Protein AF-A0A966C0D3-F1 (afdb_monomer)

Nearest PDB structures (foldseek):
  9bru-assembly1_a  TM=2.367E-01  e=8.960E+00  Mus musculus

Mean predicted aligned error: 5.6 Å

Radius of gyration: 20.97 Å; Cα contacts (8 Å, |Δi|>4): 130; chains: 1; bounding box: 47×28×66 Å

Structure (mmCIF, N/CA/C/O backbone):
data_AF-A0A966C0D3-F1
#
_entry.id   AF-A0A966C0D3-F1
#
loop_
_atom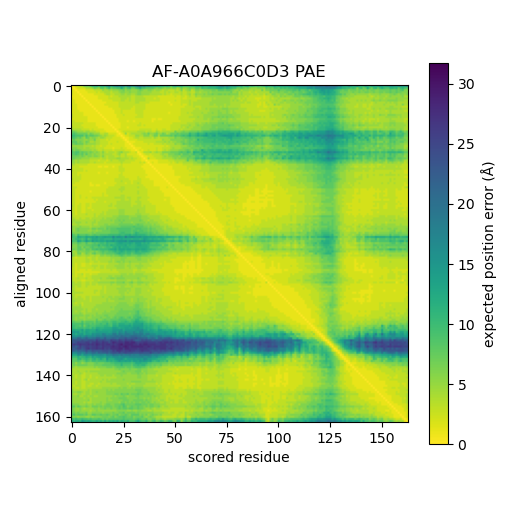_site.group_PDB
_atom_site.id
_atom_site.type_symbol
_atom_site.label_atom_id
_atom_site.label_alt_id
_atom_site.label_comp_id
_atom_site.label_asym_id
_atom_site.label_entity_id
_atom_site.label_seq_id
_atom_site.pdbx_PDB_ins_code
_atom_site.Cartn_x
_atom_site.Cartn_y
_atom_site.Cartn_z
_atom_site.occupancy
_atom_site.B_iso_or_equiv
_atom_site.auth_seq_id
_atom_site.auth_comp_id
_atom_site.auth_asym_id
_atom_site.auth_atom_id
_atom_site.pdbx_PDB_model_num
ATOM 1 N N . MET A 1 1 ? -13.255 0.076 -9.879 1.00 72.88 1 MET A N 1
ATOM 2 C CA . MET A 1 1 ? -12.735 1.323 -10.485 1.00 72.88 1 MET A CA 1
ATOM 3 C C . MET A 1 1 ? -11.307 1.634 -10.036 1.00 72.88 1 MET A C 1
ATOM 5 O O . MET A 1 1 ? -10.445 1.708 -10.897 1.00 72.88 1 MET A O 1
ATOM 9 N N . ALA A 1 2 ? -11.025 1.741 -8.728 1.00 78.69 2 ALA A N 1
ATOM 10 C CA . ALA A 1 2 ? -9.683 2.074 -8.220 1.00 78.69 2 ALA A CA 1
ATOM 11 C C . ALA A 1 2 ? -8.572 1.103 -8.670 1.00 78.69 2 ALA A C 1
ATOM 13 O O . ALA A 1 2 ? -7.529 1.549 -9.130 1.00 78.69 2 ALA A O 1
ATOM 14 N N . ILE A 1 3 ? -8.822 -0.212 -8.618 1.00 86.88 3 ILE A N 1
ATOM 15 C CA . ILE A 1 3 ? -7.867 -1.234 -9.085 1.00 86.88 3 ILE A CA 1
ATOM 16 C C . ILE A 1 3 ? -7.501 -0.984 -10.554 1.00 86.88 3 ILE A C 1
ATOM 18 O O . ILE A 1 3 ? -6.338 -0.777 -10.871 1.00 86.88 3 ILE A O 1
ATOM 22 N N . SER A 1 4 ? -8.491 -0.920 -11.446 1.00 89.69 4 SER A N 1
ATOM 23 C CA . SER A 1 4 ? -8.262 -0.694 -12.878 1.00 89.69 4 SER A CA 1
ATOM 24 C C . SER A 1 4 ? -7.467 0.585 -13.153 1.00 89.69 4 SER A C 1
ATOM 26 O O . SER A 1 4 ? -6.556 0.558 -13.969 1.00 89.69 4 SER A O 1
ATOM 28 N N . LEU A 1 5 ? -7.759 1.680 -12.442 1.00 91.56 5 LEU A N 1
ATOM 29 C CA . LEU A 1 5 ? -7.012 2.936 -12.575 1.00 91.56 5 LEU A CA 1
ATOM 30 C C . LEU A 1 5 ? -5.536 2.779 -12.188 1.00 91.56 5 LEU A C 1
ATOM 32 O O . LEU A 1 5 ? -4.664 3.236 -12.921 1.00 91.56 5 LEU A O 1
ATOM 36 N N . ILE A 1 6 ? -5.258 2.103 -11.072 1.00 91.25 6 ILE A N 1
ATOM 37 C CA . ILE A 1 6 ? -3.894 1.871 -10.581 1.00 91.25 6 ILE A CA 1
ATOM 38 C C . ILE A 1 6 ? -3.101 0.994 -11.555 1.00 91.25 6 ILE A C 1
ATOM 40 O O . ILE A 1 6 ? -1.980 1.335 -11.925 1.00 91.25 6 ILE A O 1
ATOM 44 N N . PHE A 1 7 ? -3.696 -0.095 -12.043 1.00 92.00 7 PHE A N 1
ATOM 45 C CA . PHE A 1 7 ? -3.027 -0.971 -13.007 1.00 92.00 7 PHE A CA 1
ATOM 46 C C . PHE A 1 7 ? -2.805 -0.278 -14.360 1.00 92.00 7 PHE A C 1
ATOM 48 O O . PHE A 1 7 ? -1.725 -0.409 -14.933 1.00 92.00 7 PHE A O 1
ATOM 55 N N . SER A 1 8 ? -3.758 0.528 -14.841 1.00 94.69 8 SER A N 1
ATOM 56 C CA . SER A 1 8 ? -3.558 1.366 -16.033 1.00 94.69 8 SER A CA 1
ATOM 57 C C . SER A 1 8 ? -2.433 2.387 -15.839 1.00 94.69 8 SER A C 1
ATOM 59 O O . SER A 1 8 ? -1.628 2.602 -16.745 1.00 94.69 8 SER A O 1
ATOM 61 N N . PHE A 1 9 ? -2.329 2.987 -14.651 1.00 94.31 9 PHE A N 1
ATOM 62 C CA . PHE A 1 9 ? -1.226 3.885 -14.316 1.00 94.31 9 PHE A CA 1
ATOM 63 C C . PHE A 1 9 ? 0.129 3.161 -14.321 1.00 94.31 9 PHE A C 1
ATOM 65 O O . PHE A 1 9 ? 1.105 3.712 -14.823 1.00 94.31 9 PHE A O 1
ATOM 72 N N . PHE A 1 10 ? 0.209 1.913 -13.853 1.00 94.56 10 PHE A N 1
ATOM 73 C CA . PHE A 1 10 ? 1.452 1.131 -13.924 1.00 94.56 10 PHE A CA 1
ATOM 74 C C . PHE A 1 10 ? 1.831 0.737 -15.339 1.00 94.56 10 PHE A C 1
ATOM 76 O O . PHE A 1 10 ? 3.012 0.770 -15.679 1.00 94.56 10 PHE A O 1
ATOM 83 N N . VAL A 1 11 ? 0.854 0.436 -16.192 1.00 95.75 11 VAL A N 1
ATOM 84 C CA . VAL A 1 11 ? 1.104 0.257 -17.624 1.00 95.75 11 VAL A CA 1
ATOM 85 C C . VAL A 1 11 ? 1.716 1.535 -18.210 1.00 95.75 11 VAL A C 1
ATOM 87 O O . VAL A 1 11 ? 2.759 1.472 -18.857 1.00 95.75 11 VAL A O 1
ATOM 90 N N . PHE A 1 12 ? 1.150 2.706 -17.902 1.00 96.75 12 PHE A N 1
ATOM 91 C CA . PHE A 1 12 ? 1.724 3.989 -18.313 1.00 96.75 12 PHE A CA 1
ATOM 92 C C . PHE A 1 12 ? 3.151 4.207 -17.776 1.00 96.75 12 PHE A C 1
ATOM 94 O O . PHE A 1 12 ? 4.043 4.552 -18.550 1.00 96.75 12 PHE A O 1
ATOM 101 N N . GLN A 1 13 ? 3.404 3.942 -16.490 1.00 95.44 13 GLN A N 1
ATOM 102 C CA . GLN A 1 13 ? 4.746 4.019 -15.890 1.00 95.44 13 GLN A CA 1
ATOM 103 C C . GLN A 1 13 ? 5.743 3.080 -16.574 1.00 95.44 13 GLN A C 1
ATOM 105 O O . GLN A 1 13 ? 6.887 3.456 -16.808 1.00 95.44 13 GLN A O 1
ATOM 110 N N . SER A 1 14 ? 5.301 1.886 -16.965 1.00 96.19 14 SER A N 1
ATOM 111 C CA . SER A 1 14 ? 6.123 0.919 -17.698 1.00 96.19 14 SER A CA 1
ATOM 112 C C . SER A 1 14 ? 6.555 1.468 -19.056 1.00 96.19 14 SER A C 1
ATOM 114 O O . SER A 1 14 ? 7.723 1.360 -19.426 1.00 96.19 14 SER A O 1
ATOM 116 N N . PHE A 1 15 ? 5.641 2.119 -19.782 1.00 95.75 15 PHE A N 1
ATOM 117 C CA . PHE A 1 15 ? 5.975 2.788 -21.040 1.00 95.75 15 PHE A CA 1
ATOM 118 C C . PHE A 1 15 ? 6.964 3.940 -20.834 1.00 95.75 15 PHE A C 1
ATOM 120 O O . PHE A 1 15 ? 7.942 4.040 -21.571 1.00 95.75 15 PHE A O 1
ATOM 127 N N . GLN A 1 16 ? 6.752 4.783 -19.820 1.00 96.62 16 GLN A N 1
ATOM 128 C CA . GLN A 1 16 ? 7.684 5.870 -19.494 1.00 96.62 16 GLN A CA 1
ATOM 129 C C . GLN A 1 16 ? 9.073 5.329 -19.136 1.00 96.62 16 GLN A C 1
ATOM 131 O O . GLN A 1 16 ? 10.082 5.824 -19.633 1.00 96.62 16 GLN A O 1
ATOM 136 N N . GLN A 1 17 ? 9.130 4.258 -18.345 1.00 95.75 17 GLN A N 1
ATOM 137 C CA . GLN A 1 17 ? 10.373 3.601 -17.957 1.00 95.75 17 GLN A CA 1
ATOM 138 C C . GLN A 1 17 ? 11.164 3.089 -19.167 1.00 95.75 17 GLN A C 1
ATOM 140 O O . GLN A 1 17 ? 12.386 3.236 -19.200 1.00 95.75 17 GLN A O 1
ATOM 145 N N . TYR A 1 18 ? 10.476 2.530 -20.167 1.00 95.44 18 TYR A N 1
ATOM 146 C CA . TYR A 1 18 ? 11.101 2.098 -21.417 1.00 95.44 18 TYR A CA 1
ATOM 147 C C . TYR A 1 18 ? 11.774 3.269 -22.143 1.00 95.44 18 TYR A C 1
ATOM 149 O O . TYR A 1 18 ? 12.943 3.177 -22.516 1.00 95.44 18 TYR A O 1
ATOM 157 N N . TRP A 1 19 ? 11.063 4.390 -22.299 1.00 95.75 19 TRP A N 1
ATOM 158 C CA . TRP A 1 19 ? 11.592 5.582 -22.969 1.00 95.75 19 TRP A CA 1
ATOM 159 C C . TRP A 1 19 ? 12.778 6.197 -22.230 1.00 95.75 19 TRP A C 1
ATOM 161 O O . TRP A 1 19 ? 13.772 6.556 -22.861 1.00 95.75 19 TRP A O 1
ATOM 171 N N . VAL A 1 20 ? 12.709 6.258 -20.898 1.00 95.44 20 VAL A N 1
ATOM 172 C CA . VAL A 1 20 ? 13.828 6.714 -20.062 1.00 95.44 20 VAL A CA 1
ATOM 173 C C . VAL A 1 20 ? 15.051 5.824 -20.269 1.00 95.44 20 VAL A C 1
ATOM 175 O O . VAL A 1 20 ? 16.159 6.334 -20.423 1.00 95.44 20 VAL A O 1
ATOM 178 N N . TRP A 1 21 ? 14.865 4.502 -20.312 1.00 95.38 21 TRP A N 1
ATOM 179 C CA . TRP A 1 21 ? 15.976 3.578 -20.521 1.00 95.38 21 TRP A CA 1
ATOM 180 C C . TRP A 1 21 ? 16.577 3.677 -21.919 1.00 95.38 21 TRP A C 1
ATOM 182 O O . TRP A 1 21 ? 17.799 3.698 -22.046 1.00 95.38 21 TRP A O 1
ATOM 192 N N . ALA A 1 22 ? 15.740 3.795 -22.949 1.00 93.75 22 ALA A N 1
ATOM 193 C CA . ALA A 1 22 ? 16.176 3.919 -24.336 1.00 93.75 22 ALA A CA 1
ATOM 194 C C . ALA A 1 22 ? 16.935 5.229 -24.619 1.00 93.75 22 ALA A C 1
ATOM 196 O O . ALA A 1 22 ? 17.814 5.248 -25.483 1.00 93.75 22 ALA A O 1
ATOM 197 N N . GLY A 1 23 ? 16.599 6.310 -23.905 1.00 93.88 23 GLY A N 1
ATOM 198 C CA . GLY A 1 23 ? 17.187 7.640 -24.087 1.00 93.88 23 GLY A CA 1
ATOM 199 C C . GLY A 1 23 ? 18.515 7.886 -23.362 1.00 93.88 23 GLY A C 1
ATOM 200 O O . GLY A 1 23 ? 19.149 8.904 -23.621 1.00 93.88 23 GLY A O 1
ATOM 201 N N . ASN A 1 24 ? 18.950 6.994 -22.468 1.00 93.94 24 ASN A N 1
ATOM 202 C CA . ASN A 1 24 ? 20.179 7.160 -21.687 1.00 93.94 24 ASN A CA 1
ATOM 203 C C . ASN A 1 24 ? 21.226 6.102 -22.074 1.00 93.94 24 ASN A C 1
ATOM 205 O O . ASN A 1 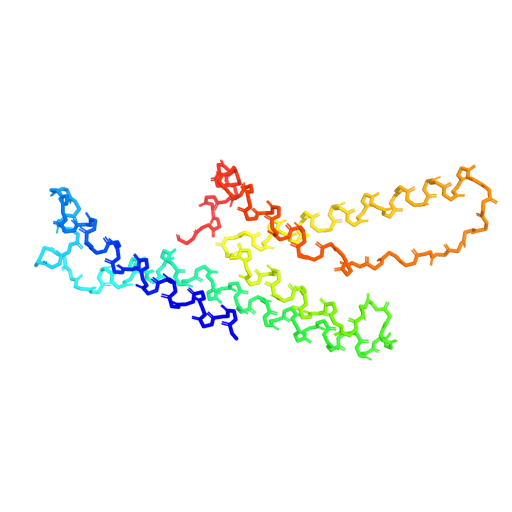24 ? 20.920 4.914 -22.175 1.00 93.94 24 ASN A O 1
ATOM 209 N N . GLU A 1 25 ? 22.469 6.543 -22.291 1.00 91.25 25 GLU A N 1
ATOM 210 C CA . GLU A 1 25 ? 23.571 5.722 -22.814 1.00 91.25 25 GLU A CA 1
ATOM 211 C C . GLU A 1 25 ? 23.861 4.471 -21.976 1.00 91.25 25 GLU A C 1
ATOM 213 O O . GLU A 1 25 ? 24.168 3.415 -22.529 1.00 91.25 25 GLU A O 1
ATOM 218 N N . LEU A 1 26 ? 23.719 4.560 -20.651 1.00 90.69 26 LEU A N 1
ATOM 219 C CA . LEU A 1 26 ? 23.982 3.441 -19.748 1.00 90.69 26 LEU A CA 1
ATOM 220 C C . LEU A 1 26 ? 22.811 2.456 -19.715 1.00 90.69 26 LEU A C 1
ATOM 222 O O . LEU A 1 26 ? 23.004 1.244 -19.818 1.00 90.69 26 LEU A O 1
ATOM 226 N N . SER A 1 27 ? 21.585 2.963 -19.583 1.00 92.44 27 SER A N 1
ATOM 227 C CA . SER A 1 27 ? 20.389 2.124 -19.442 1.00 92.44 27 SER A CA 1
ATOM 228 C C . SER A 1 27 ? 19.900 1.525 -20.755 1.00 92.44 27 SER A C 1
ATOM 230 O O . SER A 1 27 ? 19.176 0.533 -20.728 1.00 92.44 27 SER A O 1
ATOM 232 N N . LYS A 1 28 ? 20.306 2.065 -21.908 1.00 91.94 28 LYS A N 1
ATOM 233 C CA . LYS A 1 28 ? 19.937 1.517 -23.222 1.00 91.94 28 LYS A CA 1
ATOM 234 C C . LYS A 1 28 ? 20.433 0.081 -23.403 1.00 91.94 28 LYS A C 1
ATOM 236 O O . LYS A 1 28 ? 19.783 -0.715 -24.075 1.00 91.94 28 LYS A O 1
ATOM 241 N N . ASN A 1 29 ? 21.526 -0.273 -22.729 1.00 93.38 29 ASN A N 1
ATOM 242 C CA . ASN A 1 29 ? 22.083 -1.626 -22.720 1.00 93.38 29 ASN A CA 1
ATOM 243 C C . ASN A 1 29 ? 21.246 -2.622 -21.893 1.00 93.38 29 ASN A C 1
ATOM 245 O O . ASN A 1 29 ? 21.495 -3.822 -21.946 1.00 93.38 29 ASN A O 1
ATOM 249 N N . LEU A 1 30 ? 20.248 -2.146 -21.139 1.00 92.81 30 LEU A N 1
ATOM 250 C CA . LEU A 1 30 ? 19.281 -2.979 -20.414 1.00 92.81 30 LEU A CA 1
ATOM 251 C C . LEU A 1 30 ? 18.071 -3.375 -21.276 1.00 92.81 30 LEU A C 1
ATOM 253 O O . LEU A 1 30 ? 17.190 -4.098 -20.810 1.00 92.81 30 LEU A O 1
ATOM 257 N N . LEU A 1 31 ? 18.013 -2.902 -22.524 1.00 93.31 31 LEU A N 1
ATOM 258 C CA . LEU A 1 31 ? 16.950 -3.188 -23.483 1.00 93.31 31 LEU A CA 1
ATOM 259 C C . LEU A 1 31 ? 17.468 -4.046 -24.653 1.00 93.31 31 LEU A C 1
ATOM 261 O O . LEU A 1 31 ? 18.679 -4.118 -24.892 1.00 93.31 31 LEU A O 1
ATOM 265 N N . PRO A 1 32 ? 16.568 -4.681 -25.427 1.00 90.31 32 PRO A N 1
ATOM 266 C CA . PRO A 1 32 ? 16.938 -5.307 -26.692 1.00 90.31 32 PRO A CA 1
ATOM 267 C C . PRO A 1 32 ? 17.640 -4.314 -27.637 1.00 90.31 32 PRO A C 1
ATOM 269 O O . PRO A 1 32 ? 17.216 -3.158 -27.716 1.00 90.31 32 PRO A O 1
ATOM 272 N N . PRO A 1 33 ? 18.685 -4.738 -28.378 1.00 90.31 33 PRO A N 1
ATOM 273 C CA . PRO A 1 33 ? 19.171 -6.118 -28.545 1.00 90.31 33 PRO A CA 1
ATOM 274 C C . PRO A 1 33 ? 20.176 -6.603 -27.482 1.00 90.31 33 PRO A C 1
ATOM 276 O O . PRO A 1 33 ? 20.559 -7.768 -27.507 1.00 90.31 33 PRO A O 1
ATOM 279 N N . TYR A 1 34 ? 20.618 -5.739 -26.567 1.00 90.88 34 TYR A N 1
ATOM 280 C CA . TYR A 1 34 ? 21.685 -6.043 -25.600 1.00 90.88 34 TYR A CA 1
ATOM 281 C C . TYR A 1 34 ? 21.225 -6.949 -24.451 1.00 90.88 34 TYR A C 1
ATOM 283 O O . TYR A 1 34 ? 22.010 -7.727 -23.913 1.00 90.88 34 TYR A O 1
ATOM 291 N N . GLN A 1 35 ? 19.944 -6.866 -24.095 1.00 92.50 35 GLN A N 1
ATOM 292 C CA . GLN A 1 35 ? 19.282 -7.729 -23.120 1.00 92.50 35 GLN A CA 1
ATOM 293 C C . GLN A 1 35 ? 17.977 -8.287 -23.688 1.00 92.50 35 GLN A C 1
ATOM 295 O O . GLN A 1 35 ? 17.377 -7.728 -24.607 1.00 92.50 35 GLN A O 1
ATOM 300 N N . SER A 1 36 ? 17.512 -9.402 -23.128 1.00 93.50 36 SER A N 1
ATOM 301 C CA . SER A 1 36 ? 16.236 -9.996 -23.542 1.00 93.50 36 SER A CA 1
ATOM 302 C C . SER A 1 36 ? 15.046 -9.090 -23.198 1.00 93.50 36 SER A C 1
ATOM 304 O O . SER A 1 36 ? 15.043 -8.411 -22.173 1.00 93.50 36 SER A O 1
ATOM 306 N N . ALA A 1 37 ? 13.975 -9.132 -23.998 1.00 92.12 37 ALA A N 1
ATOM 307 C CA . ALA A 1 37 ? 12.727 -8.435 -23.660 1.00 92.12 37 ALA A CA 1
ATOM 308 C C . ALA A 1 37 ? 12.153 -8.910 -22.308 1.00 92.12 37 ALA A C 1
ATOM 310 O O . ALA A 1 37 ? 11.569 -8.124 -21.562 1.00 92.12 37 ALA A O 1
ATOM 311 N N . ASN A 1 38 ? 12.399 -10.177 -21.959 1.00 94.81 38 ASN A N 1
ATOM 312 C CA . ASN A 1 38 ? 12.006 -10.766 -20.682 1.00 94.81 38 ASN A CA 1
ATOM 313 C C . ASN A 1 38 ? 12.645 -10.055 -19.485 1.00 94.81 38 ASN A C 1
ATOM 315 O O . ASN A 1 38 ? 11.994 -9.939 -18.452 1.00 94.81 38 ASN A O 1
ATOM 319 N N . TYR A 1 39 ? 13.874 -9.544 -19.620 1.00 94.50 39 TYR A N 1
ATOM 320 C CA . TYR A 1 39 ? 14.520 -8.764 -18.563 1.00 94.50 39 TYR A CA 1
ATOM 321 C C . TYR A 1 39 ? 13.711 -7.505 -18.232 1.00 94.50 39 TYR A C 1
ATOM 323 O O . TYR A 1 39 ? 13.393 -7.254 -17.071 1.00 94.50 39 TYR A O 1
ATOM 331 N N . PHE A 1 40 ? 13.317 -6.745 -19.258 1.00 95.62 40 PHE A N 1
ATOM 332 C CA . PHE A 1 40 ? 12.526 -5.531 -19.071 1.00 95.62 40 PHE A CA 1
ATOM 333 C C . PHE A 1 40 ? 11.132 -5.835 -18.508 1.00 95.62 40 PHE A C 1
ATOM 335 O O . PHE A 1 40 ? 10.687 -5.167 -17.576 1.00 95.62 40 PHE A O 1
ATOM 342 N N . ILE A 1 41 ? 10.463 -6.871 -19.029 1.00 95.00 41 ILE A N 1
ATOM 343 C CA . ILE A 1 41 ? 9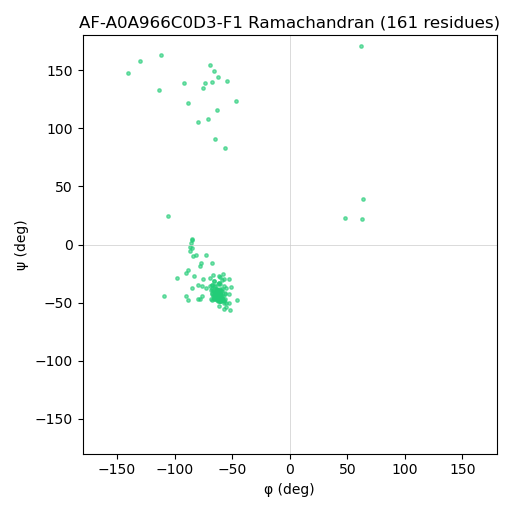.149 -7.307 -18.531 1.00 95.00 41 ILE A CA 1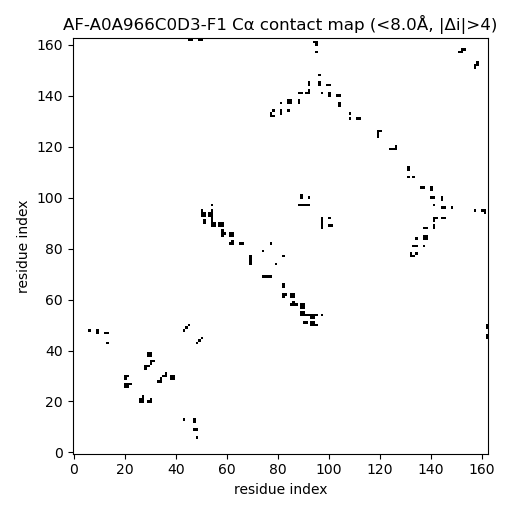
ATOM 344 C C . ILE A 1 41 ? 9.243 -7.700 -17.056 1.00 95.00 41 ILE A C 1
ATOM 346 O O . ILE A 1 41 ? 8.413 -7.273 -16.255 1.00 95.00 41 ILE A O 1
ATOM 350 N N . PHE A 1 42 ? 10.267 -8.471 -16.685 1.00 95.31 42 PHE A N 1
ATOM 351 C CA . PHE A 1 42 ? 10.498 -8.867 -15.302 1.00 95.31 42 PHE A CA 1
ATOM 352 C C . PHE A 1 42 ? 10.757 -7.652 -14.408 1.00 95.31 42 PHE A C 1
ATOM 354 O O . PHE A 1 42 ? 10.118 -7.534 -13.369 1.00 95.31 42 PHE A O 1
ATOM 361 N N . TYR A 1 43 ? 11.618 -6.722 -14.835 1.00 94.69 43 TYR A N 1
ATOM 362 C CA . TYR A 1 43 ? 11.896 -5.485 -14.101 1.00 94.69 43 TYR A CA 1
ATOM 363 C C . TYR A 1 43 ? 10.626 -4.668 -13.848 1.00 94.69 43 TYR A C 1
ATOM 365 O O . TYR A 1 43 ? 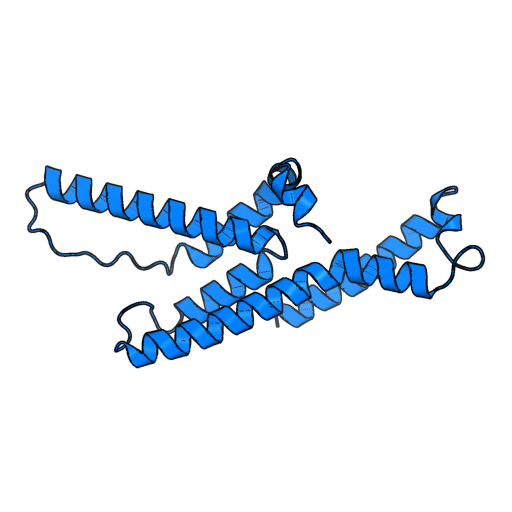10.341 -4.276 -12.721 1.00 94.69 43 TYR A O 1
ATOM 373 N N . VAL A 1 44 ? 9.841 -4.422 -14.896 1.00 95.69 44 VAL A N 1
ATOM 374 C CA . VAL A 1 44 ? 8.577 -3.686 -14.804 1.00 95.69 44 VAL A CA 1
ATOM 375 C C . VAL A 1 44 ? 7.604 -4.392 -13.863 1.00 95.69 44 VAL A C 1
ATOM 377 O O . VAL A 1 44 ? 6.973 -3.752 -13.017 1.00 95.69 44 VAL A O 1
ATOM 380 N N . PHE A 1 45 ? 7.494 -5.714 -13.994 1.00 95.88 45 PHE A N 1
ATOM 381 C CA . PHE A 1 45 ? 6.616 -6.518 -13.163 1.00 95.88 45 PHE A CA 1
ATOM 382 C C . PHE A 1 45 ? 7.005 -6.426 -11.687 1.00 95.88 45 PHE A C 1
ATOM 384 O O . PHE A 1 45 ? 6.157 -6.079 -10.867 1.00 95.88 45 PHE A O 1
ATOM 391 N N . THR A 1 46 ? 8.268 -6.678 -11.339 1.00 94.25 46 THR A N 1
ATOM 392 C CA . THR A 1 46 ? 8.732 -6.639 -9.943 1.00 94.25 46 THR A CA 1
ATOM 393 C C . THR A 1 46 ? 8.701 -5.232 -9.361 1.00 94.25 46 THR A C 1
ATOM 395 O O . THR A 1 46 ? 8.366 -5.068 -8.190 1.00 94.25 46 THR A O 1
ATOM 398 N N . ARG A 1 47 ? 8.983 -4.207 -10.171 1.00 92.31 47 ARG A N 1
ATOM 399 C CA . ARG A 1 47 ? 9.040 -2.815 -9.715 1.00 92.31 47 ARG A CA 1
ATOM 400 C C . ARG A 1 47 ? 7.666 -2.193 -9.490 1.00 92.31 47 ARG A C 1
ATOM 402 O O . ARG A 1 47 ? 7.491 -1.485 -8.502 1.00 92.31 47 ARG A O 1
ATOM 409 N N . PHE A 1 48 ? 6.720 -2.401 -10.406 1.00 93.81 48 PHE A N 1
ATOM 410 C CA . PHE A 1 48 ? 5.437 -1.688 -10.392 1.00 93.81 48 PHE A CA 1
ATOM 411 C C . PHE A 1 48 ? 4.261 -2.584 -10.000 1.00 93.81 48 PHE A C 1
ATOM 413 O O . PHE A 1 48 ? 3.431 -2.191 -9.184 1.00 93.81 48 PHE A O 1
ATOM 420 N N . PHE A 1 49 ? 4.184 -3.798 -10.545 1.00 95.56 49 PHE A N 1
ATOM 421 C CA . PHE A 1 49 ? 2.997 -4.645 -10.398 1.00 95.56 49 PHE A CA 1
ATOM 422 C C . PHE A 1 49 ? 3.046 -5.523 -9.148 1.00 95.56 49 PHE A C 1
ATOM 424 O O . PHE A 1 49 ? 2.073 -5.574 -8.396 1.00 95.56 49 PHE A O 1
ATOM 431 N N . ALA A 1 50 ? 4.168 -6.200 -8.903 1.00 95.31 50 ALA A N 1
ATOM 432 C CA . ALA A 1 50 ? 4.309 -7.162 -7.816 1.00 95.31 50 ALA A CA 1
ATOM 433 C C . ALA A 1 50 ? 3.986 -6.567 -6.430 1.00 95.31 50 ALA A C 1
ATOM 435 O O . ALA A 1 50 ? 3.217 -7.199 -5.701 1.00 95.31 50 ALA A O 1
ATOM 436 N N . PRO A 1 51 ? 4.427 -5.341 -6.071 1.00 94.88 51 PRO A N 1
ATOM 437 C CA . PRO A 1 51 ? 4.088 -4.744 -4.782 1.00 94.88 51 PRO A CA 1
ATOM 438 C C . PRO A 1 51 ? 2.578 -4.596 -4.557 1.00 94.88 51 PRO A C 1
ATOM 440 O O . PRO A 1 51 ? 2.069 -4.849 -3.463 1.00 94.88 51 PRO A O 1
ATOM 443 N N . TYR A 1 52 ? 1.843 -4.218 -5.602 1.00 94.94 52 TYR A N 1
ATOM 444 C CA . TYR A 1 52 ? 0.396 -4.030 -5.538 1.00 94.94 52 TYR A CA 1
ATOM 445 C C . TYR A 1 52 ? -0.378 -5.335 -5.693 1.00 94.94 52 TYR A C 1
ATOM 447 O O . TYR A 1 52 ? -1.465 -5.445 -5.135 1.00 94.94 52 TYR A O 1
ATOM 455 N N . LEU A 1 53 ? 0.173 -6.343 -6.372 1.00 96.25 53 LEU A N 1
ATOM 456 C CA . LEU A 1 53 ? -0.394 -7.693 -6.393 1.00 96.25 53 LEU A CA 1
ATOM 457 C C . LEU A 1 53 ? -0.309 -8.356 -5.015 1.00 96.25 53 LEU A C 1
ATOM 459 O O . LEU A 1 53 ? -1.305 -8.906 -4.546 1.00 96.25 53 LEU A O 1
ATOM 463 N N . ILE A 1 54 ? 0.837 -8.245 -4.333 1.00 96.56 54 ILE A N 1
ATOM 464 C CA . ILE A 1 54 ? 0.984 -8.717 -2.947 1.00 96.56 54 ILE A CA 1
ATOM 465 C C . ILE A 1 54 ? 0.012 -7.971 -2.034 1.00 96.56 54 ILE A C 1
ATOM 467 O O . ILE A 1 54 ? -0.694 -8.593 -1.240 1.00 96.56 54 ILE A O 1
ATOM 471 N N . SER A 1 55 ? -0.063 -6.645 -2.166 1.00 96.44 55 SER A N 1
ATOM 472 C CA . SER A 1 55 ? -0.981 -5.848 -1.355 1.00 96.44 55 SER A CA 1
ATOM 473 C C . SER A 1 55 ? -2.454 -6.170 -1.633 1.00 96.44 55 SER A C 1
ATOM 475 O O . SER A 1 55 ? -3.258 -6.264 -0.709 1.00 96.44 55 SER A O 1
ATOM 477 N N . LEU A 1 56 ? -2.821 -6.419 -2.894 1.00 96.62 56 LEU A N 1
ATOM 478 C CA . LEU A 1 56 ? -4.167 -6.849 -3.275 1.00 96.62 56 LEU A CA 1
ATOM 479 C C . LEU A 1 56 ? -4.511 -8.206 -2.653 1.00 96.62 56 LEU A C 1
ATOM 481 O O . LEU A 1 56 ? -5.605 -8.367 -2.115 1.00 96.62 56 LEU A O 1
ATOM 485 N N . ALA A 1 57 ? -3.582 -9.165 -2.677 1.00 97.19 57 ALA A N 1
ATOM 486 C CA . ALA A 1 57 ? -3.774 -10.451 -2.013 1.00 97.19 57 ALA A CA 1
ATOM 487 C C . ALA A 1 57 ? -3.988 -10.269 -0.499 1.00 97.19 57 ALA A C 1
ATOM 489 O O . ALA A 1 57 ? -4.944 -10.816 0.053 1.00 97.19 57 ALA A O 1
ATOM 490 N N . ALA A 1 58 ? -3.169 -9.440 0.157 1.00 97.31 58 ALA A N 1
ATOM 491 C CA . ALA A 1 58 ? -3.323 -9.114 1.575 1.00 97.31 58 ALA A CA 1
ATOM 492 C C . ALA A 1 58 ? -4.671 -8.432 1.878 1.00 97.31 58 ALA A C 1
ATOM 494 O O . ALA A 1 58 ? -5.349 -8.801 2.836 1.00 97.31 58 ALA A O 1
ATOM 495 N N . ALA A 1 59 ? -5.101 -7.489 1.037 1.00 97.06 59 ALA A N 1
ATOM 496 C CA . ALA A 1 59 ? -6.384 -6.801 1.158 1.00 97.06 59 ALA A CA 1
ATOM 497 C C . ALA A 1 59 ? -7.577 -7.757 1.023 1.00 97.06 59 ALA A C 1
ATOM 499 O O . ALA A 1 59 ? -8.535 -7.657 1.790 1.00 97.06 59 ALA A O 1
ATOM 500 N N . LEU A 1 60 ? -7.520 -8.705 0.081 1.00 97.00 60 LEU A N 1
ATOM 501 C CA . LEU A 1 60 ? -8.552 -9.730 -0.079 1.00 97.00 60 LEU A CA 1
ATOM 502 C C . LEU A 1 60 ? -8.606 -10.650 1.143 1.00 97.00 60 LEU A C 1
ATOM 504 O O . LEU A 1 60 ? -9.689 -10.867 1.685 1.00 97.00 60 LEU A O 1
ATOM 508 N N . VAL A 1 61 ? -7.455 -11.137 1.618 1.00 97.38 61 VAL A N 1
ATOM 509 C CA . VAL A 1 61 ? -7.372 -11.953 2.841 1.00 97.38 61 VAL A CA 1
ATOM 510 C C . VAL A 1 61 ? -7.969 -11.199 4.029 1.00 97.38 61 VAL A C 1
ATOM 512 O O . VAL A 1 61 ? -8.830 -11.738 4.725 1.00 97.38 61 VAL A O 1
ATOM 515 N N . PHE A 1 62 ? -7.587 -9.935 4.222 1.00 96.25 62 PHE A N 1
ATOM 516 C CA . PHE A 1 62 ? -8.146 -9.078 5.264 1.00 96.25 62 PHE A CA 1
ATOM 517 C C . PHE A 1 62 ? -9.670 -8.940 5.137 1.00 96.25 62 PHE A C 1
ATOM 519 O O . PHE A 1 62 ? -10.386 -9.146 6.117 1.00 96.25 62 PHE A O 1
ATOM 526 N N . LEU A 1 63 ? -10.186 -8.647 3.941 1.00 95.81 63 LEU A N 1
ATOM 527 C CA . LEU A 1 63 ? -11.620 -8.476 3.695 1.00 95.81 63 LEU A CA 1
ATOM 528 C C . LEU A 1 63 ? -12.416 -9.745 4.027 1.00 95.81 63 LEU A C 1
ATOM 530 O O . LEU A 1 63 ? -13.457 -9.670 4.678 1.00 95.81 63 LEU A O 1
ATOM 534 N N . PHE A 1 64 ? -11.938 -10.911 3.588 1.00 96.00 64 PHE A N 1
ATOM 535 C CA . PHE A 1 64 ? -12.614 -12.180 3.856 1.00 96.00 64 PHE A CA 1
ATOM 536 C C . PHE A 1 64 ? -12.574 -12.535 5.342 1.00 96.00 64 PHE A C 1
ATOM 538 O O . PHE A 1 64 ? -13.619 -12.844 5.918 1.00 96.00 64 PHE A O 1
ATOM 545 N N . LEU A 1 65 ? -11.402 -12.442 5.981 1.00 94.88 65 LEU A N 1
ATOM 546 C CA . LEU A 1 65 ? -11.254 -12.748 7.404 1.00 94.88 65 LEU A CA 1
ATOM 547 C C . LEU A 1 65 ? -12.124 -11.835 8.262 1.00 94.88 65 LEU A C 1
ATOM 549 O O . LEU A 1 65 ? -12.863 -12.316 9.118 1.00 94.88 65 LEU A O 1
ATOM 553 N N . THR A 1 66 ? -12.087 -10.529 8.014 1.00 93.00 66 THR A N 1
ATOM 554 C CA . THR A 1 66 ? -12.843 -9.571 8.822 1.00 93.00 66 THR A CA 1
ATOM 555 C C . THR A 1 66 ? -14.350 -9.709 8.637 1.00 93.00 66 THR A C 1
ATOM 557 O O . THR A 1 66 ? -15.068 -9.685 9.634 1.00 93.00 66 THR A O 1
ATOM 560 N N . LYS A 1 67 ? -14.844 -9.980 7.420 1.00 92.00 67 LYS A N 1
ATOM 561 C CA . LYS A 1 67 ? -16.266 -10.299 7.193 1.00 92.00 67 LYS A CA 1
ATOM 562 C C . LYS A 1 67 ? -16.710 -11.559 7.935 1.00 92.00 67 LYS A C 1
ATOM 564 O O . LYS A 1 67 ? -17.754 -11.547 8.588 1.00 92.00 67 LYS A O 1
ATOM 569 N N . ILE A 1 68 ? -15.932 -12.642 7.840 1.00 93.19 68 ILE A N 1
ATOM 570 C CA . ILE A 1 68 ? -16.253 -13.918 8.498 1.00 93.19 68 ILE A CA 1
ATOM 571 C C . ILE A 1 68 ? -16.262 -13.738 10.017 1.00 93.19 68 ILE A C 1
ATOM 573 O O . ILE A 1 68 ? -17.214 -14.150 10.681 1.00 93.19 68 ILE A O 1
ATOM 577 N N . LEU A 1 69 ? -15.228 -13.098 10.567 1.00 91.56 69 LEU A N 1
ATOM 578 C CA . LEU A 1 69 ? -15.111 -12.863 12.002 1.00 91.56 69 LEU A CA 1
ATOM 579 C C . LEU A 1 69 ? -16.209 -11.919 12.496 1.00 91.56 69 LEU A C 1
ATOM 581 O O . LEU A 1 69 ? -16.888 -12.248 13.463 1.00 91.56 69 LEU A O 1
ATOM 585 N N . ASN A 1 70 ? -16.463 -10.796 11.825 1.00 91.62 70 ASN A N 1
ATOM 586 C CA . ASN A 1 70 ? -17.484 -9.864 12.292 1.00 91.62 70 ASN A CA 1
ATOM 587 C C . ASN A 1 70 ? -18.877 -10.496 12.302 1.00 91.62 70 ASN A C 1
ATOM 589 O O . ASN A 1 70 ? -19.593 -10.370 13.291 1.00 91.62 70 ASN A O 1
ATOM 593 N N . LYS A 1 71 ? -19.222 -11.272 11.265 1.00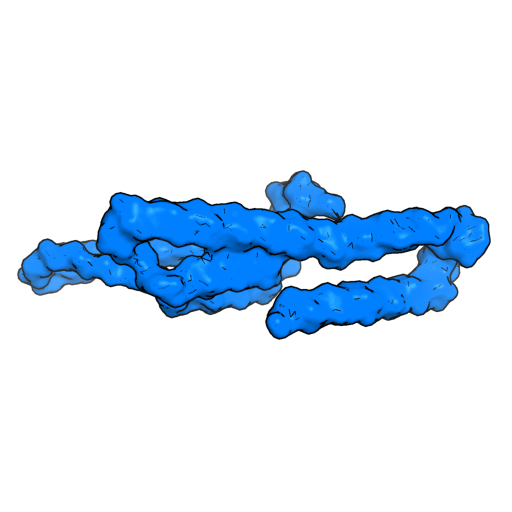 90.44 71 LYS A N 1
ATOM 594 C CA . LYS A 1 71 ? -20.479 -12.029 11.237 1.00 90.44 71 LYS A CA 1
ATOM 595 C C . LYS A 1 71 ? -20.540 -13.080 12.350 1.00 90.44 71 LYS A C 1
ATOM 597 O O . LYS A 1 71 ? -21.569 -13.217 13.004 1.00 90.44 71 LYS A O 1
ATOM 602 N N . LYS A 1 72 ? -19.440 -13.804 12.595 1.00 92.25 72 LYS A N 1
ATOM 603 C CA . LYS A 1 72 ? -19.351 -14.821 13.658 1.00 92.25 72 LYS A CA 1
ATOM 604 C C . LYS A 1 72 ? -19.566 -14.232 15.056 1.00 92.25 72 LYS A C 1
ATOM 606 O O . LYS A 1 72 ? -20.108 -14.916 15.918 1.00 92.25 72 LYS A O 1
ATOM 611 N N . TYR A 1 73 ? -19.152 -12.988 15.279 1.00 90.50 73 TYR A N 1
ATOM 612 C CA . TYR A 1 73 ? -19.221 -12.319 16.579 1.00 90.50 73 TYR A CA 1
ATOM 613 C C . TYR A 1 73 ? -20.324 -11.251 16.665 1.00 90.50 73 TYR A C 1
ATOM 615 O O . TYR A 1 73 ? -20.222 -10.340 17.484 1.00 90.50 73 TYR A O 1
ATOM 623 N N . GLY A 1 74 ? -21.376 -11.365 15.845 1.00 87.12 74 GLY A N 1
ATOM 624 C CA . GLY A 1 74 ? -22.569 -10.516 15.949 1.00 87.12 74 GLY A CA 1
ATOM 625 C C . GLY A 1 74 ? -22.298 -9.035 15.687 1.00 87.12 74 GLY A C 1
ATOM 626 O O . GLY A 1 74 ? -22.809 -8.183 16.399 1.00 87.12 74 GLY A O 1
ATOM 627 N N . GLU A 1 75 ? -21.436 -8.744 14.716 1.00 85.38 75 GLU A N 1
ATOM 628 C CA . GLU A 1 75 ? -21.076 -7.394 14.268 1.00 85.38 75 GLU A CA 1
ATOM 629 C C . GLU A 1 75 ? -20.386 -6.504 15.313 1.00 85.38 75 GLU A C 1
ATOM 631 O O . GLU A 1 75 ? -20.337 -5.282 15.208 1.00 85.38 75 GLU 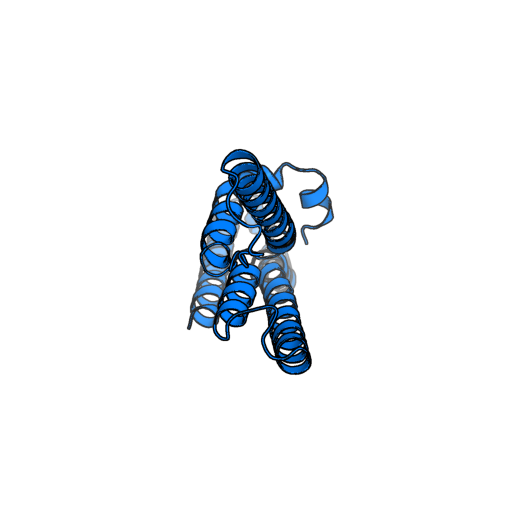A O 1
ATOM 636 N N . ARG A 1 76 ? -19.782 -7.132 16.325 1.00 82.12 76 ARG A N 1
ATOM 637 C CA . ARG A 1 76 ? -19.167 -6.432 17.458 1.00 82.12 76 ARG A CA 1
ATOM 638 C C . ARG A 1 76 ? -17.894 -5.653 17.115 1.00 82.12 76 ARG A C 1
ATOM 640 O O . ARG A 1 76 ? -17.556 -4.710 17.831 1.00 82.12 76 ARG A O 1
ATOM 647 N N . PHE A 1 77 ? -17.136 -6.084 16.108 1.00 80.75 77 PHE A N 1
ATOM 648 C CA . PHE A 1 77 ? -15.789 -5.560 15.871 1.00 80.75 77 PHE A CA 1
ATOM 649 C C . PHE A 1 77 ? -15.787 -4.362 14.939 1.00 80.75 77 PHE A C 1
ATOM 651 O O . PHE A 1 77 ? -15.140 -3.358 15.237 1.00 80.75 77 PHE A O 1
ATOM 658 N N . PHE A 1 78 ? -16.542 -4.440 13.852 1.00 86.19 78 PHE A N 1
ATOM 659 C CA . PHE A 1 78 ? -16.477 -3.466 12.776 1.00 86.19 78 PHE A CA 1
ATOM 660 C C . PHE A 1 78 ? -17.864 -3.154 12.227 1.00 86.19 78 PHE A C 1
ATOM 662 O O . PHE A 1 78 ? -18.733 -4.027 12.175 1.00 86.19 78 PHE A O 1
ATOM 669 N N . GLU A 1 79 ? -18.039 -1.915 11.787 1.00 86.44 79 GLU A N 1
ATOM 670 C CA . GLU A 1 79 ? -19.218 -1.515 11.018 1.00 86.44 79 GLU A CA 1
ATOM 671 C C . GLU A 1 79 ? -19.196 -2.164 9.616 1.00 86.44 79 GLU A C 1
ATOM 673 O O . GLU A 1 79 ? -18.111 -2.450 9.092 1.00 86.44 79 GLU A O 1
ATOM 678 N N . PRO A 1 80 ? -20.354 -2.371 8.957 1.00 84.69 80 PRO A N 1
ATOM 679 C CA . PRO A 1 80 ? -20.442 -3.045 7.654 1.00 84.69 80 PRO A CA 1
ATOM 680 C C . PRO A 1 80 ? -19.524 -2.475 6.559 1.00 84.69 80 PRO A C 1
ATOM 682 O O . PRO A 1 80 ? -19.082 -3.197 5.663 1.00 84.69 80 PRO A O 1
ATOM 685 N N . GLU A 1 81 ? -19.226 -1.180 6.633 1.00 88.50 81 GLU A N 1
ATOM 686 C CA . GLU A 1 81 ? -18.429 -0.442 5.652 1.00 88.50 81 GLU A CA 1
ATOM 687 C C . GLU A 1 81 ? -16.922 -0.447 5.974 1.00 88.50 81 GLU A C 1
ATOM 689 O O . GLU A 1 81 ? -16.093 -0.359 5.062 1.00 88.50 81 GLU A O 1
ATOM 694 N N . GLU A 1 82 ? -16.542 -0.625 7.246 1.00 90.94 82 GLU A N 1
ATOM 695 C CA . GLU A 1 82 ? -15.148 -0.527 7.710 1.00 90.94 82 GLU A CA 1
ATOM 696 C C . GLU A 1 82 ? -14.239 -1.571 7.051 1.00 90.94 82 GLU A C 1
ATOM 698 O O . GLU A 1 82 ? -13.081 -1.280 6.754 1.00 90.94 82 GLU A O 1
ATOM 703 N N . PHE A 1 83 ? -14.754 -2.762 6.734 1.00 92.06 83 PHE A N 1
ATOM 704 C CA . PHE A 1 83 ? -13.965 -3.798 6.053 1.00 92.06 83 PHE A CA 1
ATOM 705 C C . PHE A 1 83 ? -13.513 -3.380 4.664 1.00 92.06 83 PHE A C 1
ATOM 707 O O . PHE A 1 83 ? -12.400 -3.702 4.247 1.00 92.06 83 PHE A O 1
ATOM 714 N N . TYR A 1 84 ? -14.387 -2.690 3.931 1.00 93.69 84 TYR A N 1
ATOM 715 C CA . TYR A 1 84 ? -14.085 -2.231 2.582 1.00 93.69 84 TYR A CA 1
ATOM 716 C C . TYR A 1 84 ? -13.094 -1.075 2.628 1.00 93.69 84 TYR A C 1
ATOM 718 O O . TYR A 1 84 ? -12.181 -1.032 1.800 1.00 93.69 84 TYR A O 1
ATOM 726 N N . LEU A 1 85 ? -13.225 -0.188 3.620 1.00 94.50 85 LEU A N 1
ATOM 727 C CA . LEU A 1 85 ? -12.258 0.879 3.871 1.00 94.50 85 LEU A CA 1
ATOM 728 C C . LEU A 1 85 ? -10.886 0.303 4.221 1.00 94.50 85 LEU A C 1
ATOM 730 O O . LEU A 1 85 ? -9.894 0.705 3.617 1.00 94.50 85 LEU A O 1
ATOM 734 N N . GLY A 1 86 ? -10.826 -0.683 5.117 1.00 94.62 86 GLY A N 1
ATOM 735 C CA . GLY A 1 86 ? -9.568 -1.311 5.509 1.00 94.62 86 GLY A CA 1
ATOM 736 C C . GLY A 1 86 ? -8.905 -2.113 4.398 1.00 94.62 86 GLY A C 1
ATOM 737 O O . GLY A 1 86 ? -7.707 -1.962 4.167 1.00 94.62 86 GLY A O 1
ATOM 738 N N . ALA A 1 87 ? -9.675 -2.886 3.632 1.00 95.88 87 ALA A N 1
ATOM 739 C CA . ALA A 1 87 ? -9.149 -3.579 2.459 1.00 95.88 87 ALA A CA 1
ATOM 740 C C . ALA A 1 87 ? -8.622 -2.591 1.404 1.00 95.88 87 ALA A C 1
ATOM 742 O O . ALA A 1 87 ? -7.544 -2.793 0.846 1.00 95.88 87 ALA A O 1
ATOM 743 N N . SER A 1 88 ? -9.346 -1.494 1.163 1.00 95.06 88 SER A N 1
ATOM 744 C CA . SER A 1 88 ? -8.911 -0.448 0.229 1.00 95.06 88 SER A CA 1
ATOM 745 C C . SER A 1 88 ? -7.636 0.241 0.710 1.00 95.06 88 SER A C 1
ATOM 747 O O . SER A 1 88 ? -6.721 0.442 -0.082 1.00 95.06 88 SER A O 1
ATOM 749 N N . ALA A 1 89 ? -7.551 0.558 2.003 1.00 96.06 89 ALA A N 1
ATOM 750 C CA . ALA A 1 89 ? -6.379 1.162 2.619 1.00 96.06 89 ALA A CA 1
ATOM 751 C C . ALA A 1 89 ? -5.133 0.275 2.489 1.00 96.06 89 ALA A C 1
ATOM 753 O O . ALA A 1 89 ? -4.104 0.748 2.012 1.00 96.06 89 ALA A O 1
ATOM 754 N N . ILE A 1 90 ? -5.254 -1.017 2.819 1.00 97.00 90 ILE A N 1
ATOM 755 C CA . ILE A 1 90 ? -4.179 -2.004 2.641 1.00 97.00 90 ILE A CA 1
ATOM 756 C C . ILE A 1 90 ? -3.715 -2.002 1.183 1.00 97.00 90 ILE A C 1
ATOM 758 O O . ILE A 1 90 ? -2.537 -1.766 0.919 1.00 97.00 90 ILE A O 1
ATOM 762 N N . PHE A 1 91 ? -4.642 -2.178 0.234 1.00 96.81 91 PHE A N 1
ATOM 763 C CA . PHE A 1 91 ? -4.317 -2.224 -1.191 1.00 96.81 91 PHE A CA 1
ATOM 764 C C . PHE A 1 91 ? -3.579 -0.962 -1.668 1.00 96.81 91 PHE A C 1
ATOM 766 O O . PHE A 1 91 ? -2.541 -1.073 -2.323 1.00 96.81 91 PHE A O 1
ATOM 773 N N . LEU A 1 92 ? -4.076 0.224 -1.302 1.00 94.75 92 LEU A N 1
ATOM 774 C CA . LEU A 1 92 ? -3.511 1.511 -1.718 1.00 94.75 92 LEU A CA 1
ATOM 775 C C . LEU A 1 92 ? -2.102 1.757 -1.174 1.00 94.75 92 LEU A C 1
ATOM 777 O O . LEU A 1 92 ? -1.282 2.334 -1.887 1.00 94.75 92 LEU A O 1
ATOM 781 N N . SER A 1 93 ? -1.804 1.306 0.047 1.00 95.31 93 SER A N 1
ATOM 782 C CA . SER A 1 93 ? -0.477 1.472 0.649 1.00 95.31 93 SER A CA 1
ATOM 783 C C . SER A 1 93 ? 0.626 0.663 -0.046 1.00 95.31 93 SER A C 1
ATOM 785 O O . SER A 1 93 ? 1.799 0.952 0.179 1.00 95.31 93 SER A O 1
ATOM 787 N N . GLY A 1 94 ? 0.281 -0.329 -0.880 1.00 94.50 94 GLY A N 1
ATOM 788 C CA . GLY A 1 94 ? 1.250 -1.177 -1.585 1.00 94.50 94 GLY A CA 1
ATOM 789 C C . GLY A 1 94 ? 2.144 -2.003 -0.646 1.00 94.50 94 GLY A C 1
ATOM 790 O O . GLY A 1 94 ? 2.131 -1.842 0.571 1.00 94.50 94 GLY A O 1
ATOM 791 N N . HIS A 1 95 ? 2.929 -2.935 -1.182 1.00 95.56 95 HIS A N 1
ATOM 792 C CA . HIS A 1 95 ? 3.944 -3.645 -0.396 1.00 95.56 95 HIS A CA 1
ATOM 793 C C . HIS A 1 95 ? 5.304 -2.921 -0.469 1.00 95.56 95 HIS A C 1
ATOM 795 O O . HIS A 1 95 ? 5.681 -2.478 -1.551 1.00 95.56 95 HIS A O 1
ATOM 801 N N . PRO A 1 96 ? 6.066 -2.799 0.635 1.00 96.12 96 PRO A N 1
ATOM 802 C CA . PRO A 1 96 ? 5.759 -3.217 2.007 1.00 96.12 96 PRO A CA 1
ATOM 803 C C . PRO A 1 96 ? 4.947 -2.204 2.833 1.00 96.12 96 PRO A C 1
ATOM 805 O O . PRO A 1 96 ? 4.681 -2.463 4.005 1.00 96.12 96 PRO A O 1
ATOM 808 N N . GLY A 1 97 ? 4.524 -1.079 2.246 1.00 96.06 97 GLY A N 1
ATOM 809 C CA . GLY A 1 97 ? 3.823 0.012 2.936 1.00 96.06 97 GLY A CA 1
ATOM 810 C C . GLY A 1 97 ? 2.606 -0.413 3.766 1.00 96.06 97 GLY A C 1
ATOM 811 O O . GLY A 1 97 ? 2.410 0.099 4.867 1.00 96.06 97 GLY A O 1
ATOM 812 N N . TRP A 1 98 ? 1.833 -1.402 3.317 1.00 96.19 98 TRP A N 1
ATOM 813 C CA . TRP A 1 98 ? 0.658 -1.897 4.038 1.00 96.19 98 TRP A CA 1
ATOM 814 C C . TRP A 1 98 ? 0.987 -2.474 5.429 1.00 96.19 98 TRP A C 1
ATOM 816 O O . TRP A 1 98 ? 0.152 -2.417 6.331 1.00 96.19 98 TRP A O 1
ATOM 826 N N . LEU A 1 99 ? 2.204 -2.987 5.642 1.00 96.31 99 LEU A N 1
ATOM 827 C CA . LEU A 1 99 ? 2.645 -3.464 6.958 1.00 96.31 99 LEU A CA 1
ATOM 828 C C . LEU A 1 99 ? 2.796 -2.294 7.932 1.00 96.31 99 LEU A C 1
ATOM 830 O O . LEU A 1 99 ? 2.276 -2.331 9.047 1.00 96.31 99 LEU A O 1
ATOM 834 N N . PHE A 1 100 ? 3.456 -1.224 7.485 1.00 96.06 100 PHE A N 1
ATOM 835 C CA . PHE A 1 100 ? 3.596 0.007 8.260 1.00 96.06 100 PHE A CA 1
ATOM 836 C C . PHE A 1 100 ? 2.238 0.641 8.522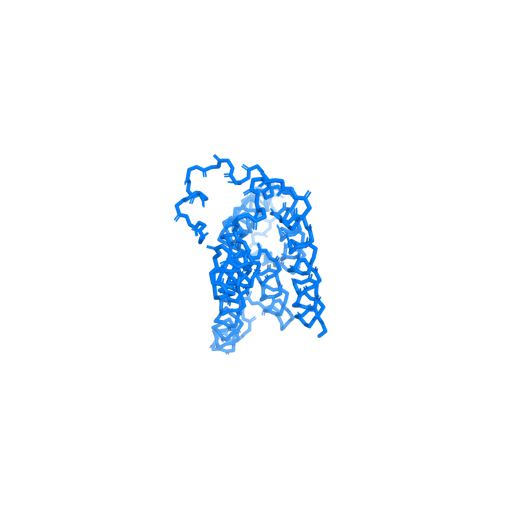 1.00 96.06 100 PHE A C 1
ATOM 838 O O . PHE A 1 100 ? 1.976 1.084 9.634 1.00 96.06 100 PHE A O 1
ATOM 845 N N . TYR A 1 101 ? 1.354 0.626 7.527 1.00 96.81 101 TYR A N 1
ATOM 846 C CA . TYR A 1 101 ? -0.026 1.062 7.672 1.00 96.81 101 TYR A CA 1
ATOM 847 C C . TYR A 1 101 ? -0.745 0.374 8.834 1.00 96.81 101 TYR A C 1
ATOM 849 O O . TYR A 1 101 ? -1.290 1.066 9.694 1.00 96.81 101 TYR A O 1
ATOM 857 N N . VAL A 1 102 ? -0.693 -0.959 8.915 1.00 95.44 102 VAL A N 1
ATOM 858 C CA . VAL A 1 102 ? -1.310 -1.701 10.026 1.00 95.44 102 VAL A CA 1
ATOM 859 C C . VAL A 1 102 ? -0.691 -1.294 11.366 1.00 95.44 102 VAL A C 1
ATOM 861 O O . VAL A 1 102 ? -1.422 -1.054 12.326 1.00 95.44 102 VAL A O 1
ATOM 864 N N . VAL A 1 103 ? 0.636 -1.150 11.434 1.00 95.81 103 VAL A N 1
ATOM 865 C CA . VAL A 1 103 ? 1.333 -0.720 12.659 1.00 95.81 103 VAL A CA 1
ATOM 866 C C . VAL A 1 103 ? 0.902 0.686 13.089 1.00 95.81 103 VAL A C 1
ATOM 868 O O . VAL A 1 103 ? 0.548 0.882 14.250 1.00 95.81 103 VAL A O 1
ATOM 871 N N . PHE A 1 104 ? 0.881 1.657 12.172 1.00 95.56 104 PHE A N 1
ATOM 872 C CA . PHE A 1 104 ? 0.453 3.026 12.467 1.00 95.56 104 PHE A CA 1
ATOM 873 C C . PHE A 1 104 ? -1.019 3.094 12.870 1.00 95.56 104 PHE A C 1
ATOM 875 O O . PHE A 1 104 ? -1.350 3.799 13.821 1.00 95.56 104 PHE A O 1
ATOM 882 N N . LEU A 1 105 ? -1.895 2.345 12.197 1.00 95.44 105 LEU A N 1
ATOM 883 C CA . LEU A 1 105 ? -3.317 2.298 12.527 1.00 95.44 105 LEU A CA 1
ATOM 884 C C . LEU A 1 105 ? -3.528 1.781 13.953 1.00 95.44 105 LEU A C 1
ATOM 886 O O . LEU A 1 105 ? -4.246 2.405 14.734 1.00 95.44 105 LEU A O 1
ATOM 890 N N . LEU A 1 106 ? -2.859 0.681 14.313 1.00 94.19 106 LEU A N 1
ATOM 891 C CA . LEU A 1 106 ? -2.921 0.117 15.661 1.00 94.19 106 LEU A CA 1
ATOM 892 C C . LEU A 1 106 ? -2.327 1.069 16.704 1.00 94.19 106 LEU A C 1
ATOM 894 O O . LEU A 1 106 ? -2.919 1.244 17.766 1.00 94.19 106 LEU A O 1
ATOM 898 N N . ALA A 1 107 ? -1.202 1.723 16.402 1.00 95.19 107 ALA A N 1
ATOM 899 C CA . ALA A 1 107 ? -0.593 2.699 17.300 1.00 95.19 107 ALA A CA 1
ATOM 900 C C . ALA A 1 107 ? -1.532 3.887 17.567 1.00 95.19 107 ALA A C 1
ATOM 902 O O . ALA A 1 107 ? -1.773 4.230 18.723 1.00 95.19 107 ALA A O 1
ATOM 903 N N . ILE A 1 108 ? -2.119 4.474 16.518 1.00 93.56 108 ILE A N 1
ATOM 904 C CA . ILE A 1 108 ? -3.080 5.581 16.641 1.00 93.56 108 ILE A CA 1
ATOM 905 C C . ILE A 1 108 ? -4.319 5.134 17.422 1.00 93.56 108 ILE A C 1
ATOM 907 O O . ILE A 1 108 ? -4.765 5.845 18.321 1.00 93.56 108 ILE A O 1
ATOM 911 N N . TYR A 1 109 ? -4.847 3.943 17.131 1.00 91.44 109 TYR A N 1
ATOM 912 C CA . TYR A 1 109 ? -5.986 3.386 17.854 1.00 91.44 109 TYR A CA 1
ATOM 913 C C . TYR A 1 109 ? -5.703 3.239 19.354 1.00 91.44 109 TYR A C 1
ATOM 915 O O . TYR A 1 109 ? -6.493 3.701 20.177 1.00 91.44 109 TYR A O 1
ATOM 923 N N . VAL A 1 110 ? -4.552 2.664 19.718 1.00 91.38 110 VAL A N 1
ATOM 924 C CA . VAL A 1 110 ? -4.136 2.522 21.121 1.00 91.38 110 VAL A CA 1
ATOM 925 C C . VAL A 1 110 ? -3.996 3.890 21.788 1.00 91.38 110 VAL A C 1
ATOM 927 O O . VAL A 1 110 ? -4.489 4.068 22.898 1.00 91.38 110 VAL A O 1
ATOM 930 N N . LEU A 1 111 ? -3.399 4.879 21.118 1.00 91.94 111 LEU A N 1
ATOM 931 C CA . LEU A 1 111 ? -3.270 6.236 21.660 1.00 91.94 111 LEU A CA 1
ATOM 932 C C . LEU A 1 111 ? -4.634 6.890 21.926 1.00 91.94 111 LEU A C 1
ATOM 934 O O . LEU A 1 111 ? -4.839 7.465 22.996 1.00 91.94 111 LEU A O 1
ATOM 938 N N . ILE A 1 112 ? -5.589 6.763 20.999 1.00 89.94 112 ILE A N 1
ATOM 939 C CA . ILE A 1 112 ? -6.952 7.291 21.175 1.00 89.94 112 ILE A CA 1
ATOM 940 C C . ILE A 1 112 ? -7.671 6.565 22.322 1.00 89.94 112 ILE A C 1
ATOM 942 O O . ILE A 1 112 ? -8.343 7.199 23.143 1.00 89.94 112 ILE A O 1
ATOM 946 N N . GLN A 1 113 ? -7.504 5.246 22.425 1.00 86.94 113 GLN A N 1
ATOM 947 C CA . GLN A 1 113 ? -8.093 4.455 23.503 1.00 86.94 113 GLN A CA 1
ATOM 948 C C . GLN A 1 113 ? -7.514 4.838 24.875 1.00 86.94 113 GLN A C 1
ATOM 950 O O . GLN A 1 113 ? -8.261 4.996 25.842 1.00 86.94 113 GLN A O 1
ATOM 955 N N . LEU A 1 114 ? -6.199 5.042 24.968 1.00 88.31 114 LEU A N 1
ATOM 956 C CA . LEU A 1 114 ? -5.545 5.493 26.197 1.00 88.31 114 LEU A CA 1
ATOM 957 C C . LEU A 1 114 ? -6.015 6.896 26.592 1.00 88.31 114 LEU A C 1
ATOM 959 O O . LEU A 1 114 ? -6.369 7.116 27.749 1.00 88.31 114 LEU A O 1
ATOM 963 N N . PHE A 1 115 ? -6.094 7.826 25.636 1.00 86.75 115 PHE A N 1
ATOM 964 C CA . PHE A 1 115 ? -6.541 9.195 25.899 1.00 86.75 115 PHE A CA 1
ATOM 965 C C . PHE A 1 115 ? -8.009 9.264 26.340 1.00 86.75 115 PHE A C 1
ATOM 967 O O . PHE A 1 115 ? -8.341 9.969 27.294 1.00 86.75 115 PHE A O 1
ATOM 974 N N . SER A 1 116 ? -8.897 8.511 25.685 1.00 83.19 116 SER A N 1
ATOM 975 C CA . SER A 1 116 ? -10.317 8.453 26.059 1.00 83.19 116 SER A CA 1
ATOM 976 C C . SER A 1 116 ? -10.521 7.856 27.454 1.00 83.19 116 SER A C 1
ATOM 978 O O . SER A 1 116 ? -11.283 8.407 28.251 1.00 83.19 116 SER A O 1
ATOM 980 N N . THR A 1 117 ? -9.779 6.795 27.782 1.00 82.44 117 THR A N 1
ATOM 981 C CA . THR A 1 117 ? -9.807 6.165 29.109 1.00 82.44 117 THR A CA 1
ATOM 982 C C . THR A 1 117 ? -9.264 7.112 30.183 1.00 82.44 117 THR A C 1
ATOM 984 O O . THR A 1 117 ? -9.900 7.295 31.220 1.00 82.44 117 THR A O 1
ATOM 987 N N . ALA A 1 118 ? -8.137 7.783 29.920 1.00 83.88 118 ALA A N 1
ATOM 988 C CA . ALA A 1 118 ? -7.550 8.758 30.837 1.00 83.88 118 ALA A CA 1
ATOM 989 C C . ALA A 1 118 ? -8.495 9.942 31.093 1.00 83.88 118 ALA A C 1
ATOM 991 O O . ALA A 1 118 ? -8.737 10.303 32.244 1.00 83.88 118 ALA A O 1
ATOM 992 N N . LYS A 1 119 ? -9.103 10.504 30.039 1.00 80.31 119 LYS A N 1
ATOM 993 C CA . LYS A 1 119 ? -10.084 11.590 30.169 1.00 80.31 119 LYS A CA 1
ATOM 994 C C . LYS A 1 119 ? -11.293 11.159 30.998 1.00 80.31 119 LYS A C 1
ATOM 996 O O . LYS A 1 119 ? -11.713 11.910 31.870 1.00 80.31 119 LYS A O 1
ATOM 1001 N N . SER A 1 120 ? -11.835 9.965 30.751 1.00 74.44 120 SER A N 1
ATOM 1002 C CA . SER A 1 120 ? -12.987 9.443 31.499 1.00 74.44 120 SER A CA 1
ATOM 1003 C C . SER A 1 120 ? -12.666 9.236 32.984 1.00 74.44 120 SER A C 1
ATOM 1005 O O . SER A 1 120 ? -13.478 9.602 33.834 1.00 74.44 120 SER A O 1
ATOM 1007 N N . SER A 1 121 ? -11.455 8.754 33.287 1.00 72.62 121 SER A N 1
ATOM 1008 C CA . SER A 1 121 ? -10.955 8.609 34.658 1.00 72.62 121 SER A CA 1
ATOM 1009 C C . SER A 1 121 ? -10.769 9.952 35.371 1.00 72.62 121 SER A C 1
ATOM 1011 O O . SER A 1 121 ? -10.997 10.026 36.572 1.00 72.62 121 SER A O 1
ATOM 1013 N N . ILE A 1 122 ? -10.358 11.006 34.658 1.00 76.69 122 ILE A N 1
ATOM 1014 C CA . ILE A 1 122 ? -10.173 12.353 35.227 1.00 76.69 122 ILE A CA 1
ATOM 1015 C C . ILE A 1 122 ? -11.522 13.055 35.447 1.00 76.69 122 ILE A C 1
ATOM 1017 O O . ILE A 1 122 ? -11.688 13.785 36.420 1.00 76.69 122 ILE A O 1
ATOM 1021 N N . LEU A 1 123 ? -12.501 12.843 34.561 1.00 76.50 123 LEU A N 1
ATOM 1022 C CA . LEU A 1 123 ? -13.778 13.565 34.586 1.00 76.50 123 LEU A CA 1
ATOM 1023 C C . LEU A 1 123 ? -14.839 12.969 35.533 1.00 76.50 123 LEU A C 1
ATOM 1025 O O . LEU A 1 123 ? -15.974 13.441 35.510 1.00 76.50 123 LEU A O 1
ATOM 1029 N N . ASN A 1 124 ? -14.523 11.926 36.318 1.00 63.66 124 ASN A N 1
ATOM 1030 C CA . ASN A 1 124 ? -15.480 11.170 37.156 1.00 63.66 124 ASN A CA 1
ATOM 1031 C C . ASN A 1 124 ? -16.766 10.741 36.418 1.00 63.66 124 ASN A C 1
ATOM 1033 O O . ASN A 1 124 ? -17.812 10.485 37.017 1.00 63.66 124 ASN A O 1
ATOM 1037 N N . SER A 1 125 ? -16.705 10.656 35.092 1.00 61.38 125 SER A N 1
ATOM 1038 C CA . SER A 1 125 ? -17.799 10.165 34.264 1.00 61.38 125 SER A CA 1
ATOM 1039 C C . SER A 1 125 ? -17.871 8.645 34.393 1.00 61.38 125 SER A C 1
ATOM 1041 O O . SER A 1 125 ? -16.834 7.988 34.321 1.00 61.38 125 SER A O 1
ATOM 1043 N N . LYS A 1 126 ? -19.075 8.075 34.568 1.00 57.44 126 LYS A N 1
ATOM 1044 C CA . LYS A 1 126 ? -19.280 6.615 34.578 1.00 57.44 126 LYS A CA 1
ATOM 1045 C C . LYS A 1 126 ? -18.535 5.991 33.394 1.00 57.44 126 LYS A C 1
ATOM 1047 O O . LYS A 1 126 ? -18.810 6.371 32.256 1.00 57.44 126 LYS A O 1
ATOM 1052 N N . PHE A 1 127 ? -17.637 5.043 33.683 1.00 55.81 127 PHE A N 1
ATOM 1053 C CA . PHE A 1 127 ? -16.912 4.220 32.710 1.00 55.81 127 PHE A CA 1
ATOM 1054 C C . PHE A 1 127 ? -17.910 3.479 31.813 1.00 55.81 127 PHE A C 1
ATOM 1056 O O . PHE A 1 127 ? -18.278 2.333 32.055 1.00 55.81 127 PHE A O 1
ATOM 1063 N N . SER A 1 128 ? -18.390 4.155 30.779 1.00 53.69 128 SER A N 1
ATOM 1064 C CA . SER A 1 128 ? -19.066 3.506 29.671 1.00 53.69 128 SER A CA 1
ATOM 1065 C C . SER A 1 128 ? -17.958 3.149 28.692 1.00 53.69 128 SER A C 1
ATOM 1067 O O . SER A 1 128 ? -17.220 4.054 28.297 1.00 53.69 128 SER A O 1
ATOM 1069 N N . PRO A 1 129 ? -17.769 1.871 28.331 1.00 57.72 129 PRO A N 1
ATOM 1070 C CA . PRO A 1 129 ? -16.795 1.498 27.318 1.00 57.72 129 PRO A CA 1
ATOM 1071 C C . PRO A 1 129 ? -17.247 2.100 25.984 1.00 57.72 129 PRO A C 1
ATOM 1073 O O . PRO A 1 129 ? -18.041 1.512 25.254 1.00 57.72 129 PRO A O 1
ATOM 1076 N N . VAL A 1 130 ? -16.788 3.317 25.690 1.00 63.69 130 VAL A N 1
ATOM 1077 C CA . VAL A 1 130 ? -17.037 3.962 24.405 1.00 63.69 130 VAL A CA 1
ATOM 1078 C C . VAL A 1 130 ? -16.190 3.213 23.391 1.00 63.69 130 VAL A C 1
ATOM 1080 O O . VAL A 1 130 ? -14.963 3.294 23.407 1.00 63.69 130 VAL A O 1
ATOM 1083 N N . ARG A 1 131 ? -16.848 2.431 22.534 1.00 70.00 131 ARG A N 1
ATOM 1084 C CA . ARG A 1 131 ? -16.197 1.797 21.390 1.00 70.00 131 ARG A CA 1
ATOM 1085 C C . ARG A 1 131 ? -15.691 2.903 20.470 1.00 70.00 131 ARG A C 1
ATOM 1087 O O . ARG A 1 131 ? -16.485 3.658 19.913 1.00 70.00 131 ARG A O 1
ATOM 1094 N N . VAL A 1 132 ? -14.376 2.991 20.312 1.00 76.88 132 VAL A N 1
ATOM 1095 C CA . VAL A 1 132 ? -13.762 3.874 19.322 1.00 76.88 132 VAL A CA 1
ATOM 1096 C C . VAL A 1 132 ? -13.847 3.167 17.974 1.00 76.88 132 VAL A C 1
ATOM 1098 O O . VAL A 1 132 ? -13.145 2.189 17.732 1.00 76.88 132 VAL A O 1
ATOM 1101 N N . SER A 1 133 ? -14.752 3.624 17.112 1.00 82.88 133 SER A N 1
ATOM 1102 C CA . SER A 1 133 ? -14.817 3.150 15.729 1.00 82.88 133 SER A CA 1
ATOM 1103 C C . SER A 1 133 ? -13.570 3.603 14.961 1.00 82.88 133 SER A C 1
ATOM 1105 O O . SER A 1 133 ? -13.091 4.729 15.121 1.00 82.88 133 SER A O 1
ATOM 1107 N N . LEU A 1 134 ? -13.048 2.710 14.119 1.00 84.75 134 LEU A N 1
ATOM 1108 C CA . LEU A 1 134 ? -11.886 2.962 13.265 1.00 84.75 134 LEU A CA 1
ATOM 1109 C C . LEU A 1 134 ? -12.271 3.639 11.946 1.00 84.75 134 LEU A C 1
ATOM 1111 O O . LEU A 1 134 ? -11.388 3.961 11.154 1.00 84.75 134 LEU A O 1
ATOM 1115 N N . TYR A 1 135 ? -13.565 3.858 11.707 1.00 87.38 135 TYR A N 1
ATOM 1116 C CA . TYR A 1 135 ? -14.134 4.345 10.455 1.00 87.38 135 TYR A CA 1
ATOM 1117 C C . TYR A 1 135 ? -13.361 5.530 9.866 1.00 87.38 135 TYR A C 1
ATOM 1119 O O . TYR A 1 135 ? -12.948 5.499 8.708 1.00 87.38 135 TYR A O 1
ATOM 1127 N N . TRP A 1 136 ? -13.061 6.532 10.695 1.00 88.12 136 TRP A N 1
ATOM 1128 C CA . TRP A 1 136 ? -12.350 7.743 10.280 1.00 88.12 136 TRP A CA 1
ATOM 1129 C C . TRP A 1 136 ? -10.830 7.597 10.194 1.00 88.12 136 TRP A C 1
ATOM 1131 O O . TRP A 1 136 ? -10.171 8.510 9.715 1.00 88.12 136 TRP A O 1
ATOM 1141 N N . LEU A 1 137 ? -10.254 6.487 10.653 1.00 92.12 137 LEU A N 1
ATOM 1142 C CA . LEU A 1 137 ? -8.805 6.281 10.694 1.00 92.12 137 LEU A CA 1
ATOM 1143 C C . LEU A 1 137 ? -8.289 5.474 9.503 1.00 92.12 137 LEU A C 1
ATOM 1145 O O . LEU A 1 137 ? -7.162 5.704 9.071 1.00 92.12 137 LEU A O 1
ATOM 1149 N N . TRP A 1 138 ? -9.106 4.590 8.918 1.00 94.31 138 TRP A N 1
ATOM 1150 C CA . TRP A 1 138 ? -8.657 3.698 7.842 1.00 94.31 138 TRP A CA 1
ATOM 1151 C C . TRP A 1 138 ? -7.970 4.443 6.691 1.00 94.31 138 TRP A C 1
ATOM 1153 O O . TRP A 1 138 ? -6.818 4.150 6.367 1.00 94.31 138 TRP A O 1
ATOM 1163 N N . ILE A 1 139 ? -8.660 5.417 6.093 1.00 94.44 139 ILE A N 1
ATOM 1164 C CA . ILE A 1 139 ? -8.167 6.141 4.916 1.00 94.44 139 ILE A CA 1
ATOM 1165 C C . ILE A 1 139 ? -7.112 7.196 5.281 1.00 94.44 139 ILE A C 1
ATOM 1167 O O . ILE A 1 139 ? -6.060 7.201 4.637 1.00 94.44 139 ILE A O 1
ATOM 1171 N N . PRO A 1 140 ? -7.295 8.054 6.307 1.00 95.06 140 PRO A N 1
ATOM 1172 C CA . PRO A 1 140 ? -6.277 9.044 6.659 1.00 95.06 140 PRO A CA 1
ATOM 1173 C C . PRO A 1 140 ? -4.939 8.424 7.054 1.00 95.06 140 PRO A C 1
ATOM 1175 O O . PRO A 1 140 ? -3.895 8.926 6.641 1.00 95.06 140 PRO A O 1
ATOM 1178 N N . THR A 1 141 ? -4.942 7.300 7.778 1.00 95.31 141 THR A N 1
ATOM 1179 C CA . THR A 1 141 ? -3.697 6.600 8.111 1.00 95.31 141 THR A CA 1
ATOM 1180 C C . THR A 1 141 ? -3.032 6.006 6.866 1.00 95.31 141 THR A C 1
ATOM 1182 O O . THR A 1 141 ? -1.808 6.033 6.764 1.00 95.31 141 THR A O 1
ATOM 1185 N N . ALA A 1 142 ? -3.802 5.534 5.880 1.00 96.06 142 ALA A N 1
ATOM 1186 C CA . ALA A 1 142 ? -3.243 5.033 4.623 1.00 96.06 142 ALA A CA 1
ATOM 1187 C C . ALA A 1 142 ? -2.578 6.155 3.823 1.00 96.06 142 ALA A C 1
ATOM 1189 O O . ALA A 1 142 ? -1.445 6.002 3.369 1.00 96.06 142 ALA A O 1
ATOM 1190 N N . ILE A 1 143 ? -3.255 7.303 3.713 1.00 96.19 143 ILE A N 1
ATOM 1191 C CA . ILE A 1 143 ? -2.711 8.508 3.076 1.00 96.19 143 ILE A CA 1
ATOM 1192 C C . ILE A 1 143 ? -1.431 8.940 3.789 1.00 96.19 143 ILE A C 1
ATOM 1194 O O . ILE A 1 143 ? -0.427 9.186 3.128 1.00 96.19 143 ILE A O 1
ATOM 1198 N N . PHE A 1 144 ? -1.439 8.981 5.123 1.00 96.38 144 PHE A N 1
ATOM 1199 C CA . PHE A 1 144 ? -0.255 9.321 5.906 1.00 96.38 144 PHE A CA 1
ATOM 1200 C C . PHE A 1 144 ? 0.929 8.416 5.553 1.00 96.38 144 PHE A C 1
ATOM 1202 O O . PHE A 1 144 ? 1.988 8.932 5.207 1.00 96.38 144 PHE A O 1
ATOM 1209 N N . VAL A 1 145 ? 0.738 7.091 5.552 1.00 96.25 145 VAL A N 1
ATOM 1210 C CA . VAL A 1 145 ? 1.797 6.130 5.198 1.00 96.25 145 VAL A CA 1
ATOM 1211 C C . VAL A 1 145 ? 2.306 6.317 3.772 1.00 96.25 145 VAL A C 1
ATOM 1213 O O . VAL A 1 145 ? 3.516 6.289 3.563 1.00 96.25 145 VAL A O 1
ATOM 1216 N N . ILE A 1 146 ? 1.416 6.567 2.809 1.00 95.31 146 ILE A N 1
ATOM 1217 C CA . ILE A 1 146 ? 1.799 6.845 1.417 1.00 95.31 146 ILE A CA 1
ATOM 1218 C C . ILE A 1 146 ? 2.651 8.123 1.333 1.00 95.31 146 ILE A C 1
ATOM 1220 O O . ILE A 1 146 ? 3.664 8.147 0.639 1.00 95.31 146 ILE A O 1
ATOM 1224 N N . LEU A 1 147 ? 2.291 9.179 2.070 1.00 96.69 147 LEU A N 1
ATOM 1225 C CA . LEU A 1 147 ? 3.032 10.445 2.061 1.00 96.69 147 LEU A CA 1
ATOM 1226 C C . LEU A 1 147 ? 4.422 10.323 2.697 1.00 96.69 147 LEU A C 1
ATOM 1228 O O . LEU A 1 147 ? 5.384 10.903 2.192 1.00 96.69 147 LEU A O 1
ATOM 1232 N N . ILE A 1 148 ? 4.549 9.557 3.783 1.00 96.00 148 ILE A N 1
ATOM 1233 C CA . ILE A 1 148 ? 5.840 9.339 4.452 1.00 96.00 148 ILE A CA 1
ATOM 1234 C C . ILE A 1 148 ? 6.648 8.190 3.840 1.00 96.00 148 ILE A C 1
ATOM 1236 O O . ILE A 1 148 ? 7.742 7.897 4.322 1.00 96.00 148 ILE A O 1
ATOM 1240 N N . GLN A 1 149 ? 6.151 7.538 2.785 1.00 93.88 149 GLN A N 1
ATOM 1241 C CA . GLN A 1 149 ? 6.765 6.344 2.204 1.00 93.88 149 GLN A CA 1
ATOM 1242 C C . GLN A 1 149 ? 8.248 6.544 1.874 1.00 93.88 149 GLN A C 1
ATOM 1244 O O . GLN A 1 149 ? 9.076 5.708 2.222 1.00 93.88 149 GLN A O 1
ATOM 1249 N N . ARG A 1 150 ? 8.609 7.695 1.296 1.00 92.50 150 ARG A N 1
ATOM 1250 C CA . ARG A 1 150 ? 10.005 8.034 0.970 1.00 92.50 150 ARG A CA 1
ATOM 1251 C C . ARG A 1 150 ? 10.938 8.001 2.190 1.00 92.50 150 ARG A C 1
ATOM 1253 O O . ARG A 1 150 ? 12.129 7.752 2.049 1.00 92.50 150 ARG A O 1
ATOM 1260 N N . TRP A 1 151 ? 10.412 8.277 3.379 1.00 94.50 151 TRP A N 1
ATOM 1261 C CA . TRP A 1 151 ? 11.167 8.255 4.631 1.00 94.50 151 TRP A CA 1
ATOM 1262 C C . TRP A 1 151 ? 11.218 6.836 5.196 1.00 94.50 151 TRP A C 1
ATOM 1264 O O . TRP A 1 151 ? 12.257 6.410 5.694 1.00 94.50 151 TRP A O 1
ATOM 1274 N N . LEU A 1 152 ? 10.123 6.081 5.061 1.00 92.88 152 LEU A N 1
ATOM 1275 C CA . LEU A 1 152 ? 10.075 4.665 5.429 1.00 92.88 152 LEU A CA 1
ATOM 1276 C C . LEU A 1 152 ? 11.056 3.826 4.602 1.00 92.88 152 LEU A C 1
ATOM 1278 O O . LEU A 1 152 ? 11.665 2.906 5.140 1.00 92.88 152 LEU A O 1
ATOM 1282 N N . GLU A 1 153 ? 11.275 4.186 3.336 1.00 92.75 153 GLU A N 1
ATOM 1283 C CA . GLU A 1 153 ? 12.260 3.554 2.451 1.00 92.75 153 GLU A CA 1
ATOM 1284 C C . GLU A 1 153 ? 13.694 3.602 3.000 1.00 92.75 153 GLU A C 1
ATOM 1286 O O . GLU A 1 153 ? 14.497 2.727 2.680 1.00 92.75 153 GLU A O 1
ATOM 1291 N N . LEU A 1 154 ? 14.031 4.570 3.857 1.00 93.62 154 LEU A N 1
ATOM 1292 C CA . LEU A 1 154 ? 15.358 4.668 4.476 1.00 93.62 154 LEU A CA 1
ATOM 1293 C C . LEU A 1 154 ? 15.560 3.664 5.620 1.00 93.62 154 LEU A C 1
ATOM 1295 O O . LEU A 1 154 ? 16.693 3.433 6.043 1.00 93.62 154 LEU A O 1
ATOM 1299 N N . LEU A 1 155 ? 14.484 3.068 6.138 1.00 93.75 155 LEU A N 1
ATOM 1300 C CA . LEU A 1 155 ? 14.570 2.132 7.251 1.00 93.75 155 LEU A CA 1
ATOM 1301 C C . LEU A 1 155 ? 15.159 0.788 6.786 1.00 93.75 155 LEU A C 1
ATOM 1303 O O . LEU A 1 155 ? 14.730 0.257 5.757 1.00 93.75 155 LEU A O 1
ATOM 1307 N N . PRO A 1 156 ? 16.056 0.158 7.572 1.00 93.12 156 PRO A N 1
ATOM 1308 C CA . PRO A 1 156 ? 16.638 -1.138 7.217 1.00 93.12 156 PRO A CA 1
ATOM 1309 C C . PRO A 1 156 ? 15.586 -2.218 6.947 1.00 93.12 156 PRO A C 1
ATOM 1311 O O . PRO A 1 156 ? 15.723 -3.010 6.020 1.00 93.12 156 PRO A O 1
ATOM 1314 N N . ILE A 1 157 ? 14.492 -2.215 7.713 1.00 91.56 157 ILE A N 1
ATOM 1315 C CA . ILE A 1 157 ? 13.419 -3.199 7.559 1.00 91.56 157 ILE A CA 1
ATOM 1316 C C . ILE A 1 157 ? 12.690 -3.063 6.215 1.00 91.56 157 ILE A C 1
ATOM 1318 O O . ILE A 1 157 ? 12.280 -4.065 5.640 1.00 91.56 157 ILE A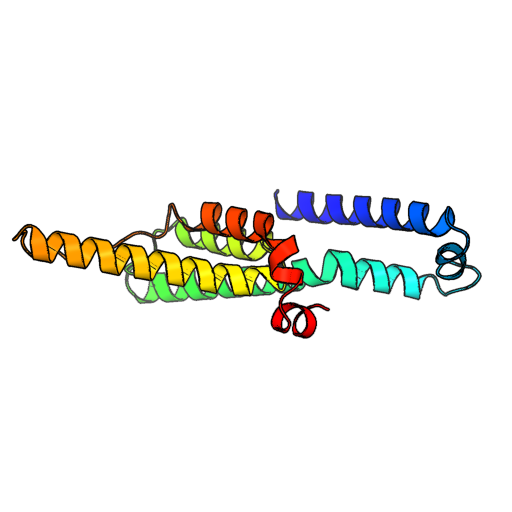 O 1
ATOM 1322 N N . TRP A 1 158 ? 12.591 -1.850 5.659 1.00 92.62 158 TRP A N 1
ATOM 1323 C CA . TRP A 1 158 ? 12.020 -1.648 4.327 1.00 92.62 158 TRP A CA 1
ATOM 1324 C C . TRP A 1 158 ? 12.895 -2.286 3.248 1.00 92.62 158 TRP A C 1
ATOM 1326 O O . TRP A 1 158 ? 12.390 -2.916 2.323 1.00 92.62 158 TRP A O 1
ATOM 1336 N N . GLN A 1 159 ? 14.217 -2.163 3.383 1.00 89.25 159 GLN A N 1
ATOM 1337 C CA . GLN A 1 159 ? 15.183 -2.719 2.433 1.00 89.25 159 GLN A CA 1
ATOM 1338 C C . GLN A 1 159 ? 15.186 -4.251 2.410 1.00 89.25 159 GLN A C 1
ATOM 1340 O O . GLN A 1 159 ? 15.532 -4.832 1.387 1.00 89.25 159 GLN A O 1
ATOM 1345 N N . ILE A 1 160 ? 14.790 -4.887 3.515 1.00 91.88 160 ILE A N 1
ATOM 1346 C CA . ILE A 1 160 ? 14.644 -6.346 3.619 1.00 91.88 160 ILE A CA 1
ATOM 1347 C C . ILE A 1 160 ? 13.325 -6.812 2.992 1.00 91.88 160 ILE A C 1
ATOM 1349 O O . ILE A 1 160 ? 13.262 -7.898 2.427 1.00 91.88 160 ILE A O 1
ATOM 1353 N N . LEU A 1 161 ? 12.269 -6.006 3.117 1.00 90.06 161 LEU A N 1
ATOM 1354 C CA . LEU A 1 161 ? 10.923 -6.370 2.677 1.00 90.06 161 LEU A CA 1
ATOM 1355 C C . LEU A 1 161 ? 10.638 -6.004 1.218 1.00 90.06 161 LEU A C 1
ATOM 1357 O O . LEU A 1 161 ? 9.719 -6.562 0.631 1.00 90.06 161 LEU A O 1
ATOM 1361 N N . LYS A 1 162 ? 11.370 -5.053 0.629 1.00 86.62 162 LYS A N 1
ATOM 1362 C CA . LYS A 1 162 ? 11.195 -4.704 -0.786 1.00 86.62 162 LYS A CA 1
ATOM 1363 C C . LYS A 1 162 ? 11.533 -5.906 -1.685 1.00 86.62 162 LYS A C 1
ATOM 1365 O O . LYS A 1 162 ? 12.457 -6.663 -1.389 1.00 86.62 162 LYS A O 1
ATOM 1370 N N . LEU A 1 163 ? 10.789 -6.035 -2.782 1.00 80.94 163 LEU A N 1
ATOM 1371 C CA . LEU A 1 163 ? 11.037 -7.009 -3.851 1.00 80.94 163 LEU A CA 1
ATOM 1372 C C . LEU A 1 163 ? 12.148 -6.542 -4.796 1.00 80.94 163 LEU A C 1
ATOM 1374 O O . LEU A 1 163 ? 12.281 -5.307 -4.986 1.00 80.94 163 LEU A O 1
#

Foldseek 3Di:
DVVVVLVVVLVVVLVVVVVVQCPDPVSVCQDPPNHDPVSSVVCSCQPRPVQLVVLLVVLVVQLVVCVVVCVVVVNPPADPCVSVLQSVLSNLLTPPLSVVLVVQLVVVVVVVQVVVVVVCVVVVPPPDPPDDHCNVVSNVSSVVSNVCVVVVCPDPVRVVGRD

pLDDT: mean 90.52, std 8.61, range [53.69, 97.38]

Solvent-accessible surface area (backbone atoms only — not comparable to full-atom values): 8846 Å² total; per-residue (Å²): 111,70,66,62,52,53,54,52,50,43,54,51,51,46,55,52,51,50,53,56,27,65,74,32,88,74,46,34,55,57,33,67,92,71,28,55,66,62,55,46,54,49,50,44,39,50,71,57,46,44,29,39,51,54,15,41,51,52,16,50,52,48,34,53,52,49,53,54,50,23,62,76,57,73,50,69,81,50,60,93,62,40,47,57,44,43,21,49,22,29,28,72,30,20,53,56,43,30,59,54,31,54,53,51,48,51,52,52,50,51,51,52,52,52,50,54,51,50,51,38,68,71,66,75,47,80,89,66,88,74,80,80,76,58,69,80,45,37,54,58,44,24,53,50,43,54,72,46,38,78,61,49,59,73,37,71,69,41,65,70,60,49,123

Secondary structure (DSSP, 8-state):
-HHHHHHHHHHHHHHHHHHHHHHSTTGGGGSTTTS-HHHHHHHHIIIIIHHHHHHHHHHHHHHHHHHHHHHHTTT-S--TTHHHHHHHHHHHH-TTHHHHHHHHHHHHHHHHHHHHHHHHHHTT----------TTTHHHHHHHHHHHHHHHTTSHHHHHH--

Sequence (163 aa):
MAISLIFSFFVFQSFQQYWVWAGNELSKNLLPPYQSANYFIFYVFTRFFAPYLISLAAALVFLFLTKILNKKYGERFFEPEEFYLGASAIFLSGHPGWLFYVVFLLAIYVLIQLFSTAKSSILNSKFSPVRVSLYWLWIPTAIFVILIQRWLELLPIWQILKL